Protein AF-A0A6V7LW63-F1 (afdb_monomer_lite)

Structure (mmCIF, N/CA/C/O backbone):
data_AF-A0A6V7LW63-F1
#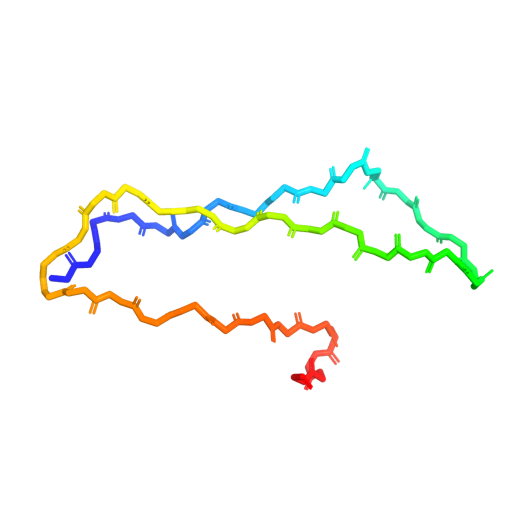
_entry.id   AF-A0A6V7LW63-F1
#
loop_
_atom_site.group_PDB
_atom_site.id
_atom_site.type_symbol
_atom_site.label_atom_id
_atom_site.label_alt_id
_atom_site.label_comp_id
_atom_site.label_asym_id
_atom_site.label_entity_id
_atom_site.label_seq_id
_atom_site.pdbx_PDB_ins_code
_atom_site.Cartn_x
_atom_site.Cartn_y
_atom_site.Cartn_z
_atom_site.occupancy
_atom_site.B_iso_or_equiv
_atom_site.auth_seq_id
_atom_site.auth_comp_id
_atom_site.auth_asym_id
_atom_site.auth_atom_id
_atom_site.pdbx_PDB_model_num
ATOM 1 N N . LEU A 1 1 ? 13.856 -4.331 -12.051 1.00 73.56 1 LEU A N 1
ATOM 2 C CA . LEU A 1 1 ? 13.063 -4.648 -10.838 1.00 73.56 1 LEU A CA 1
ATOM 3 C C . LEU A 1 1 ? 12.989 -3.404 -9.949 1.00 73.56 1 LEU A C 1
ATOM 5 O O . LEU A 1 1 ? 13.960 -2.644 -9.964 1.00 73.56 1 LEU A O 1
ATOM 9 N N . PRO A 1 2 ? 11.873 -3.146 -9.236 1.00 83.38 2 PRO A N 1
ATOM 10 C CA . PRO A 1 2 ? 11.781 -2.027 -8.298 1.00 83.38 2 PRO A CA 1
ATOM 11 C C . PRO A 1 2 ? 12.842 -2.169 -7.202 1.00 83.38 2 PRO A C 1
ATOM 13 O O . PRO A 1 2 ? 13.079 -3.258 -6.686 1.00 83.38 2 PRO A O 1
ATOM 16 N N . LYS A 1 3 ? 13.523 -1.065 -6.885 1.00 86.00 3 LYS A N 1
ATOM 17 C CA . LYS A 1 3 ? 14.648 -1.054 -5.934 1.00 86.00 3 LYS A CA 1
ATOM 18 C C . LYS A 1 3 ? 14.202 -0.977 -4.472 1.00 86.00 3 LYS A C 1
ATOM 20 O O . LYS A 1 3 ? 15.021 -1.146 -3.577 1.00 86.00 3 LYS A O 1
ATOM 25 N N . SER A 1 4 ? 12.926 -0.695 -4.234 1.00 89.12 4 SER A N 1
ATOM 26 C CA . SER A 1 4 ? 12.346 -0.505 -2.910 1.00 89.12 4 SER A CA 1
ATOM 27 C C . SER A 1 4 ? 10.940 -1.089 -2.853 1.00 89.12 4 SER A C 1
ATOM 29 O O . SER A 1 4 ? 10.305 -1.326 -3.882 1.00 89.12 4 SER A O 1
ATOM 31 N N . LYS A 1 5 ? 10.455 -1.302 -1.629 1.00 90.62 5 LYS A N 1
ATOM 32 C CA . LYS A 1 5 ? 9.062 -1.672 -1.378 1.00 90.62 5 LYS A CA 1
ATOM 33 C C . LYS A 1 5 ? 8.125 -0.492 -1.679 1.00 90.62 5 LYS A C 1
ATOM 35 O O . LYS A 1 5 ? 8.573 0.656 -1.589 1.00 90.62 5 LYS A O 1
ATOM 40 N N . PRO A 1 6 ? 6.857 -0.764 -2.032 1.00 93.38 6 PRO A N 1
ATOM 41 C CA . PRO A 1 6 ? 5.850 0.277 -2.165 1.00 93.38 6 PRO A CA 1
ATOM 42 C C . PRO A 1 6 ? 5.593 0.957 -0.826 1.00 93.38 6 PRO A C 1
ATOM 44 O O . PRO A 1 6 ? 5.634 0.314 0.224 1.00 93.38 6 PRO A O 1
ATOM 47 N N . ASN A 1 7 ? 5.312 2.253 -0.883 1.00 94.94 7 ASN A N 1
ATOM 48 C CA . ASN A 1 7 ? 4.812 3.009 0.250 1.00 94.94 7 ASN A CA 1
ATOM 49 C C . ASN A 1 7 ? 3.291 3.117 0.139 1.00 94.94 7 ASN A C 1
ATOM 51 O O . ASN A 1 7 ? 2.790 3.623 -0.867 1.00 94.94 7 ASN A O 1
ATOM 55 N N . ILE A 1 8 ? 2.584 2.649 1.167 1.00 94.44 8 ILE A N 1
ATOM 56 C CA . ILE A 1 8 ? 1.126 2.725 1.256 1.00 94.44 8 ILE A CA 1
ATOM 57 C C . ILE A 1 8 ? 0.776 3.736 2.336 1.00 94.44 8 ILE A C 1
ATOM 59 O O . ILE A 1 8 ? 1.225 3.619 3.475 1.00 94.44 8 ILE A O 1
ATOM 63 N N . ILE A 1 9 ? -0.042 4.712 1.968 1.00 95.56 9 ILE A N 1
ATOM 64 C CA . ILE A 1 9 ? -0.564 5.724 2.879 1.00 95.56 9 ILE A CA 1
ATOM 65 C C . ILE A 1 9 ? -2.085 5.728 2.816 1.00 95.56 9 ILE A C 1
ATOM 67 O O . ILE A 1 9 ? -2.680 5.472 1.769 1.00 95.56 9 ILE A O 1
ATOM 71 N N . THR A 1 10 ? -2.707 6.033 3.945 1.00 94.94 10 THR A N 1
ATOM 72 C CA . THR A 1 10 ? -4.157 6.144 4.091 1.00 94.94 10 THR A CA 1
ATOM 73 C C . THR A 1 10 ? -4.491 7.495 4.705 1.00 94.94 10 THR A C 1
ATOM 75 O O . THR A 1 10 ? -3.690 8.054 5.454 1.00 94.94 10 THR A O 1
ATOM 78 N N . GLU A 1 11 ? -5.673 8.033 4.412 1.00 95.38 11 GLU A N 1
ATOM 79 C CA . GLU A 1 11 ? -6.085 9.340 4.953 1.00 95.38 11 GLU A CA 1
ATOM 80 C C . GLU A 1 11 ? -6.221 9.341 6.482 1.00 95.38 11 GLU A C 1
ATOM 82 O O . GLU A 1 11 ? -6.097 10.379 7.131 1.00 95.38 11 GLU A O 1
ATOM 87 N N . ARG A 1 12 ? -6.506 8.170 7.060 1.00 94.12 12 ARG A N 1
ATOM 88 C CA . ARG A 1 12 ? -6.781 7.979 8.485 1.00 94.12 12 ARG A CA 1
ATOM 89 C C . ARG A 1 12 ? -6.047 6.758 9.013 1.00 94.12 12 ARG A C 1
ATOM 91 O O . ARG A 1 12 ? -5.767 5.819 8.265 1.00 94.12 12 ARG A O 1
ATOM 98 N N . SER A 1 13 ? -5.770 6.772 10.313 1.00 92.25 13 SER A N 1
ATOM 99 C CA . SER A 1 13 ? -5.175 5.653 11.051 1.00 92.25 13 SER A CA 1
ATOM 100 C C . SER A 1 13 ? -6.201 4.606 11.494 1.00 92.25 13 SER A C 1
ATOM 102 O O . SER A 1 13 ? -5.824 3.474 11.785 1.00 92.25 13 SER A O 1
ATOM 104 N N . GLN A 1 14 ? -7.483 4.977 11.565 1.00 93.69 14 GLN A N 1
ATOM 105 C CA . GLN A 1 14 ? -8.589 4.115 11.977 1.00 93.69 14 GLN A CA 1
ATOM 106 C C . GLN A 1 14 ? -9.835 4.436 11.152 1.00 93.69 14 GLN A C 1
ATOM 108 O O . GLN A 1 14 ? -10.063 5.591 10.785 1.00 93.69 14 GLN A O 1
ATOM 113 N N . TYR A 1 15 ? -10.630 3.402 10.895 1.00 93.69 15 TYR A N 1
ATOM 114 C CA . TYR A 1 15 ? -11.862 3.460 10.118 1.00 93.69 15 TYR A CA 1
ATOM 115 C C . TYR A 1 15 ? -12.971 2.756 10.889 1.00 93.69 15 TYR A C 1
ATOM 117 O O . TYR A 1 15 ? -12.722 1.776 11.598 1.00 93.69 15 TYR A O 1
ATOM 125 N N . GLN A 1 16 ? -14.187 3.258 10.744 1.00 95.75 16 GLN A N 1
ATOM 126 C CA . GLN A 1 16 ? -15.394 2.653 11.282 1.00 95.75 16 GLN A CA 1
ATOM 127 C C . GLN A 1 16 ? -16.187 1.962 10.173 1.00 95.75 16 GLN A C 1
ATOM 129 O O . GLN A 1 16 ? -15.928 2.122 8.979 1.00 95.75 16 GLN A O 1
ATOM 134 N N . LEU A 1 17 ? -17.173 1.165 10.576 1.00 95.25 17 LEU A N 1
ATOM 135 C CA . LEU A 1 17 ? -18.098 0.552 9.633 1.00 95.25 17 LEU A CA 1
ATOM 136 C C . LEU A 1 17 ? -18.847 1.641 8.854 1.00 95.25 17 LEU A C 1
ATOM 138 O O . LEU A 1 17 ? -19.400 2.562 9.449 1.00 95.25 17 LEU A O 1
ATOM 142 N N . GLY A 1 18 ? -18.870 1.508 7.529 1.00 95.38 18 GLY A N 1
ATOM 143 C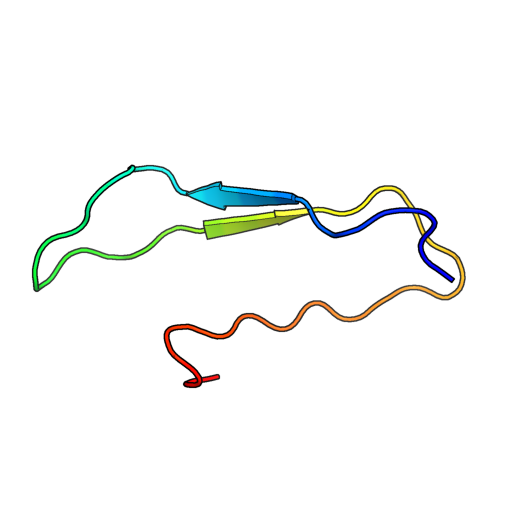 CA . GLY A 1 18 ? -19.461 2.493 6.619 1.00 95.38 18 GLY A CA 1
ATOM 144 C C . GLY A 1 18 ? -18.480 3.548 6.102 1.00 95.38 18 GLY A C 1
ATOM 145 O O . GLY A 1 18 ? -18.809 4.234 5.13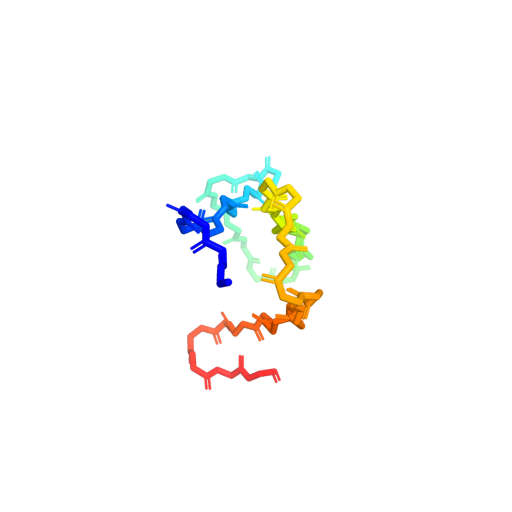5 1.00 95.38 18 GLY A O 1
ATOM 146 N N . ASP A 1 19 ? -17.273 3.650 6.667 1.00 95.00 19 ASP A N 1
ATOM 147 C CA . ASP A 1 19 ? -16.246 4.533 6.116 1.00 95.00 19 ASP A CA 1
ATOM 148 C C . ASP A 1 19 ? -15.725 4.012 4.770 1.00 95.00 19 ASP A C 1
ATOM 150 O O . ASP A 1 19 ? -15.609 2.808 4.530 1.00 95.00 19 ASP A O 1
ATOM 154 N N . THR A 1 20 ? -15.336 4.943 3.899 1.00 93.56 20 THR A N 1
ATOM 155 C CA . THR A 1 20 ? -14.587 4.624 2.680 1.00 93.56 20 THR A CA 1
ATOM 156 C C . THR A 1 20 ? -13.090 4.682 2.973 1.00 93.56 20 THR A C 1
ATOM 158 O O . THR A 1 20 ? -12.570 5.721 3.381 1.00 93.56 20 THR A O 1
ATOM 161 N N . LEU A 1 21 ? -12.385 3.573 2.743 1.00 91.94 21 LEU A N 1
ATOM 162 C CA . LEU A 1 21 ? -10.927 3.522 2.818 1.00 91.94 21 LEU A CA 1
ATOM 163 C C . LEU A 1 21 ? -10.321 4.142 1.553 1.00 91.94 21 LEU A C 1
ATOM 165 O O . LEU A 1 21 ? -10.321 3.513 0.497 1.00 91.94 21 LEU A O 1
ATOM 169 N N . ASN A 1 22 ? -9.770 5.352 1.668 1.00 93.62 22 ASN A N 1
ATOM 170 C CA . ASN A 1 22 ? -8.957 5.952 0.613 1.00 93.62 22 ASN A CA 1
ATOM 171 C C . ASN A 1 22 ? -7.468 5.697 0.891 1.00 93.62 22 ASN A C 1
ATOM 173 O O . ASN A 1 22 ? -6.920 6.154 1.902 1.00 93.62 22 ASN A O 1
ATOM 177 N N . ALA A 1 23 ? -6.832 4.930 0.005 1.00 93.69 23 ALA A N 1
ATOM 178 C CA . ALA A 1 23 ? -5.443 4.514 0.123 1.00 93.69 23 ALA A CA 1
ATO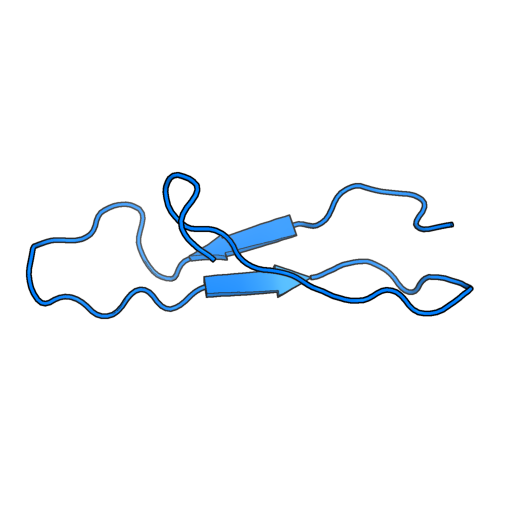M 179 C C . ALA A 1 23 ? -4.668 4.831 -1.158 1.00 93.69 23 ALA A C 1
ATOM 181 O O . ALA A 1 23 ? -5.154 4.630 -2.270 1.00 93.69 23 ALA A O 1
ATOM 182 N N . ASN A 1 24 ? -3.426 5.277 -0.998 1.00 95.19 24 ASN A N 1
ATOM 183 C CA . ASN A 1 24 ? -2.506 5.526 -2.098 1.00 95.19 24 ASN A CA 1
ATOM 184 C C . ASN A 1 24 ? -1.276 4.633 -1.938 1.00 95.19 24 ASN A C 1
ATOM 186 O O . ASN A 1 24 ? -0.660 4.600 -0.872 1.00 95.19 24 ASN A O 1
ATOM 190 N N . CYS A 1 25 ? -0.934 3.909 -3.001 1.00 93.50 25 CYS A N 1
ATOM 191 C CA . CYS A 1 25 ? 0.257 3.079 -3.077 1.00 93.50 25 CYS A CA 1
ATOM 192 C C . CYS A 1 25 ? 1.186 3.666 -4.133 1.00 93.50 25 CYS A C 1
ATOM 194 O O . CYS A 1 25 ? 0.797 3.857 -5.285 1.00 93.50 25 CYS A O 1
ATOM 196 N N . SER A 1 26 ? 2.420 3.954 -3.732 1.00 93.44 26 SER A N 1
ATOM 197 C CA . SER A 1 26 ? 3.411 4.602 -4.584 1.00 93.44 26 SER A CA 1
ATOM 198 C C . SER A 1 26 ? 4.737 3.852 -4.561 1.00 93.44 26 SER A C 1
ATOM 200 O O . SER A 1 26 ? 5.129 3.252 -3.558 1.00 93.44 26 SER A O 1
ATOM 202 N N . LEU A 1 27 ? 5.446 3.889 -5.689 1.00 94.00 27 LEU A N 1
ATOM 203 C CA . LEU A 1 27 ? 6.792 3.345 -5.843 1.00 94.00 27 LEU A CA 1
ATOM 204 C C . LEU A 1 27 ? 7.666 4.344 -6.600 1.00 94.00 27 LEU A C 1
ATOM 206 O O . LEU A 1 27 ? 7.179 4.989 -7.532 1.00 94.00 27 LEU A O 1
ATOM 210 N N . PRO A 1 28 ? 8.969 4.430 -6.277 1.00 92.38 28 PRO A N 1
ATOM 211 C CA . PRO A 1 28 ? 9.926 5.075 -7.159 1.00 92.38 28 PRO A CA 1
ATOM 212 C C . PRO A 1 28 ? 9.891 4.445 -8.562 1.00 92.38 28 PRO A C 1
ATOM 214 O O . PRO A 1 28 ? 9.591 3.251 -8.688 1.00 92.38 28 PRO A O 1
ATOM 217 N N . PRO A 1 29 ? 10.248 5.204 -9.614 1.00 91.38 29 PRO A N 1
ATOM 218 C CA . PRO A 1 29 ? 10.251 4.702 -10.981 1.00 91.38 29 PRO A CA 1
ATOM 219 C C . PRO A 1 29 ? 10.995 3.369 -11.108 1.00 91.38 29 PRO A C 1
ATOM 221 O O . PRO A 1 29 ? 12.133 3.221 -10.653 1.00 91.38 29 PRO A O 1
ATOM 224 N N . SER A 1 30 ? 10.354 2.396 -11.748 1.00 92.06 30 SER A N 1
ATOM 225 C CA . SER A 1 30 ? 10.894 1.053 -11.942 1.00 92.06 30 SER A CA 1
ATOM 226 C C . SER A 1 30 ? 10.981 0.705 -13.427 1.00 92.06 30 SER A C 1
ATOM 228 O O . SER A 1 30 ? 10.255 1.239 -14.267 1.00 92.06 30 SER A O 1
ATOM 230 N N . ARG A 1 31 ? 11.940 -0.166 -13.764 1.00 91.94 31 ARG A N 1
ATOM 231 C CA . ARG A 1 31 ? 12.069 -0.776 -15.093 1.00 91.94 31 ARG A CA 1
ATOM 232 C C . ARG A 1 31 ? 12.272 -2.292 -14.933 1.00 91.94 31 ARG A C 1
ATOM 234 O O . ARG A 1 31 ? 13.206 -2.681 -14.214 1.00 91.94 31 ARG A O 1
ATOM 241 N N . PRO A 1 32 ? 11.423 -3.148 -15.536 1.00 91.38 32 PRO A N 1
ATOM 242 C CA . PRO A 1 32 ? 10.197 -2.800 -16.276 1.00 91.38 32 PRO A CA 1
ATOM 243 C C . PRO A 1 32 ? 9.145 -2.132 -15.372 1.00 91.38 32 PRO A C 1
ATOM 245 O O . PRO A 1 32 ? 9.306 -2.137 -14.150 1.00 91.38 32 PRO A O 1
ATOM 248 N N . ALA A 1 33 ? 8.116 -1.534 -15.982 1.00 90.62 33 ALA A N 1
ATOM 249 C CA . ALA A 1 33 ? 6.971 -1.006 -15.245 1.00 90.62 33 ALA A CA 1
ATOM 250 C C . ALA A 1 33 ? 6.315 -2.122 -14.421 1.00 90.62 33 ALA A C 1
ATOM 252 O O . ALA A 1 33 ? 6.343 -3.290 -14.813 1.00 90.62 33 ALA A O 1
ATOM 253 N N . VAL A 1 34 ? 5.757 -1.752 -13.274 1.00 92.00 34 VAL A N 1
ATOM 254 C CA . VAL A 1 34 ? 5.149 -2.688 -12.326 1.00 92.00 34 VAL A CA 1
ATOM 255 C C . VAL A 1 34 ? 3.649 -2.472 -12.261 1.00 92.00 34 VAL A C 1
ATOM 257 O O . VAL A 1 34 ? 3.164 -1.356 -12.441 1.00 92.00 34 VAL A O 1
ATOM 260 N N . GLU A 1 35 ? 2.934 -3.549 -11.976 1.00 92.25 35 GLU A N 1
ATOM 261 C CA . GLU A 1 35 ? 1.515 -3.516 -11.657 1.00 92.25 35 GLU A CA 1
ATOM 262 C C . GLU A 1 35 ? 1.326 -3.292 -10.153 1.00 92.25 35 GLU A C 1
ATOM 264 O O . GLU A 1 35 ? 2.081 -3.824 -9.333 1.00 92.25 35 GLU A O 1
ATOM 269 N N . PHE A 1 36 ? 0.323 -2.494 -9.791 1.00 91.62 36 PHE A N 1
ATOM 270 C CA . PHE A 1 36 ? -0.085 -2.299 -8.406 1.00 91.62 36 PHE A CA 1
ATOM 271 C C . PHE A 1 36 ? -1.345 -3.112 -8.132 1.00 91.62 36 PHE A C 1
ATOM 273 O O . PHE A 1 36 ? -2.358 -2.924 -8.798 1.00 91.62 36 PHE A O 1
ATOM 280 N N . VAL A 1 37 ? -1.287 -3.967 -7.113 1.00 92.31 37 VAL A N 1
ATOM 281 C CA . VAL A 1 37 ? -2.437 -4.723 -6.612 1.00 92.31 37 VAL A CA 1
ATOM 282 C C . VAL A 1 37 ? -2.662 -4.323 -5.162 1.00 92.31 37 VAL A C 1
ATOM 284 O O . VAL A 1 37 ? -1.729 -4.346 -4.356 1.00 92.31 37 VAL A O 1
ATOM 287 N N . PHE A 1 38 ? -3.891 -3.938 -4.834 1.00 90.69 38 PHE A N 1
ATOM 288 C CA . PHE A 1 38 ? -4.308 -3.706 -3.458 1.00 90.69 38 PHE A CA 1
ATOM 289 C C . PHE A 1 38 ? -4.988 -4.953 -2.909 1.00 90.69 38 PHE A C 1
ATOM 291 O O . PHE A 1 38 ? -5.720 -5.628 -3.620 1.00 90.69 38 PHE A O 1
ATOM 298 N N . MET A 1 39 ? -4.728 -5.251 -1.638 1.00 92.19 39 MET A N 1
ATOM 299 C CA . MET A 1 39 ? -5.425 -6.300 -0.907 1.00 92.19 39 MET A CA 1
ATOM 300 C C . MET A 1 39 ? -5.756 -5.786 0.491 1.00 92.19 39 MET A C 1
ATOM 302 O O . MET A 1 39 ? -4.882 -5.254 1.180 1.00 92.19 39 MET A O 1
ATOM 306 N N . LEU A 1 40 ? -6.997 -5.977 0.927 1.00 91.19 40 LEU A N 1
ATOM 307 C CA . LEU A 1 40 ? -7.470 -5.651 2.265 1.00 91.19 40 LEU A CA 1
ATOM 308 C C . LEU A 1 40 ? -7.792 -6.947 3.008 1.00 91.19 40 LEU A C 1
ATOM 310 O O . LEU A 1 40 ? -8.724 -7.652 2.639 1.00 91.19 40 LEU A O 1
ATOM 314 N N . ASN A 1 41 ? -7.028 -7.277 4.053 1.00 89.44 41 ASN A N 1
ATOM 315 C CA . ASN A 1 41 ? -7.219 -8.510 4.835 1.00 89.44 41 ASN A CA 1
ATOM 316 C C . ASN A 1 41 ? -7.342 -9.767 3.950 1.00 89.44 41 ASN A C 1
ATOM 318 O O . ASN A 1 41 ? -8.242 -10.580 4.135 1.00 89.44 41 ASN A O 1
ATOM 322 N N . ASN A 1 42 ? -6.451 -9.891 2.960 1.00 90.88 42 ASN A N 1
ATOM 323 C CA . ASN A 1 42 ? -6.418 -10.987 1.981 1.00 90.88 42 ASN A CA 1
ATOM 324 C C . ASN A 1 42 ? -7.566 -11.002 0.954 1.00 90.88 42 ASN A C 1
ATOM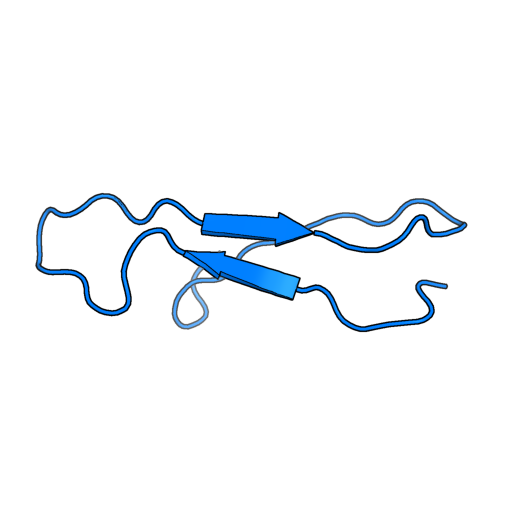 326 O O . ASN A 1 42 ? -7.646 -11.940 0.164 1.00 90.88 42 ASN A O 1
ATOM 330 N N . ILE A 1 43 ? -8.403 -9.967 0.918 1.00 87.69 43 ILE A N 1
ATOM 331 C CA . ILE A 1 43 ? -9.408 -9.745 -0.125 1.00 87.69 43 ILE A CA 1
ATOM 332 C C . ILE A 1 43 ? -8.803 -8.793 -1.156 1.00 87.69 43 ILE A C 1
ATOM 334 O O . ILE A 1 43 ? -8.274 -7.750 -0.774 1.00 87.69 43 ILE A O 1
ATOM 338 N N . GLN A 1 44 ? -8.835 -9.172 -2.433 1.00 79.25 44 GLN A N 1
ATOM 339 C CA . GLN A 1 44 ? -8.397 -8.328 -3.548 1.00 79.25 44 GLN A CA 1
ATOM 340 C C . GLN A 1 44 ? -9.539 -7.437 -4.035 1.00 79.25 44 GLN A C 1
ATOM 342 O O . GLN A 1 44 ? -10.669 -7.963 -4.153 1.00 79.2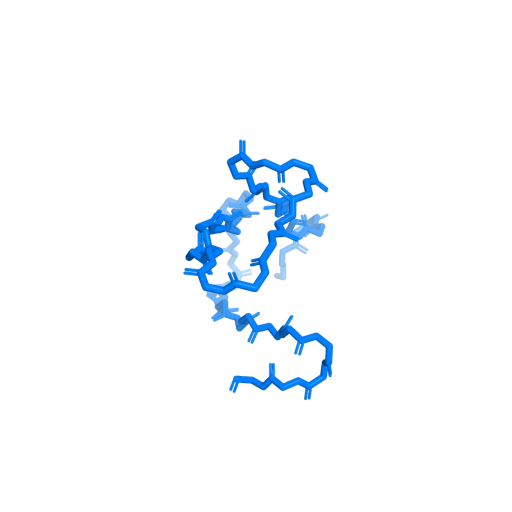5 44 GLN A O 1
#

Radius of gyration: 12.96 Å; chains: 1; bounding box: 34×20×28 Å

Foldseek 3Di:
DFPDDWDKDWPDPDDDPPDDTDMDTDGDDDPPDDDDDDDDPNHD

pLDDT: mean 91.7, std 4.22, range [73.56, 95.75]

Secondary structure (DSSP, 8-state):
--SSPPEEEES-S---TT----EEEE----SS-------BTTB-

Sequence (44 aa):
LPKSKPNIITERSQYQLGDTLNANCSLPPSRPAVEFVFMLNNIQ

Organism: NCBI:txid1563983